Protein AF-D2QKC7-F1 (afdb_monomer)

Solvent-accessible surface area (backbone atoms only — not comparable to full-atom values): 4536 Å² total; per-residue (Å²): 137,72,65,66,64,53,55,53,50,52,56,51,51,51,52,51,53,54,52,49,52,52,53,51,50,53,52,49,36,51,53,40,47,55,52,17,55,52,32,33,53,51,10,54,52,30,46,75,70,72,33,72,67,11,56,57,30,37,52,51,17,52,53,41,46,53,52,35,54,48,54,54,51,53,50,52,53,55,54,55,62,60,61,80,74,116

Secondary structure (DSSP, 8-state):
--SHHHHHHHHHHHHHHHHHHHHHHHHHHHHHHHHHHHHHHHHHHHHHTT-THHHHHHHHHHHHHHHHHHHHHHHHHHHHHHHTT-

Radius of gyration: 20.51 Å; Cα contacts (8 Å, |Δi|>4): 49; chains: 1; bounding box: 39×25×65 Å

Structure (mmCIF, N/CA/C/O backbone):
data_AF-D2QKC7-F1
#
_entry.id   AF-D2QKC7-F1
#
loop_
_atom_site.group_PDB
_atom_site.id
_atom_site.type_symbol
_atom_site.label_atom_id
_atom_site.label_alt_id
_atom_site.label_comp_id
_atom_site.label_asym_id
_atom_site.label_entity_id
_atom_site.label_seq_id
_atom_site.pdbx_PDB_ins_code
_atom_site.Cartn_x
_atom_site.Cartn_y
_atom_site.Cartn_z
_atom_site.occupancy
_atom_site.B_iso_or_equiv
_atom_site.auth_seq_id
_atom_site.auth_comp_id
_atom_site.auth_asym_id
_atom_site.auth_atom_id
_atom_site.pdbx_PDB_model_num
ATOM 1 N N . MET A 1 1 ? 18.914 -18.029 -42.286 1.00 50.28 1 MET A N 1
ATOM 2 C CA . MET A 1 1 ? 17.811 -17.065 -42.052 1.00 50.28 1 MET A CA 1
ATOM 3 C C . MET A 1 1 ? 17.042 -17.250 -40.724 1.00 50.28 1 MET A C 1
ATOM 5 O O . MET A 1 1 ? 16.087 -16.523 -40.507 1.00 50.28 1 MET A O 1
ATOM 9 N N . SER A 1 2 ? 17.429 -18.162 -39.811 1.00 54.34 2 SER A N 1
ATOM 10 C CA . SER A 1 2 ? 16.583 -18.558 -38.656 1.00 54.34 2 SER A CA 1
ATOM 11 C C . SER A 1 2 ? 16.988 -17.991 -37.279 1.00 54.34 2 SER A C 1
ATOM 13 O O . SER A 1 2 ? 16.285 -18.227 -36.297 1.00 54.34 2 SER A O 1
ATOM 15 N N . PHE A 1 3 ? 18.113 -17.278 -37.169 1.00 52.09 3 PHE A N 1
ATOM 16 C CA . PHE A 1 3 ? 18.595 -16.763 -35.875 1.00 52.09 3 PHE A CA 1
ATOM 17 C C . PHE A 1 3 ? 17.972 -15.412 -35.500 1.00 52.09 3 PHE A C 1
ATOM 19 O O . PHE A 1 3 ? 17.655 -15.184 -34.335 1.00 52.09 3 PHE A O 1
ATOM 26 N N . HIS A 1 4 ? 17.687 -14.562 -36.488 1.00 51.41 4 HIS A N 1
ATOM 27 C CA . HIS A 1 4 ? 17.146 -13.224 -36.246 1.00 51.41 4 HIS A CA 1
ATOM 28 C C . HIS A 1 4 ? 15.698 -13.245 -35.728 1.00 51.41 4 HIS A C 1
ATOM 30 O O . HIS A 1 4 ? 15.330 -12.464 -34.857 1.00 51.41 4 HIS A O 1
ATOM 36 N N . THR A 1 5 ? 14.882 -14.203 -36.172 1.00 53.09 5 THR A N 1
ATOM 37 C CA . THR A 1 5 ? 13.500 -14.375 -35.699 1.00 53.09 5 THR A CA 1
ATOM 38 C C . THR A 1 5 ? 13.410 -14.843 -34.245 1.00 53.09 5 THR A C 1
ATOM 40 O O . THR A 1 5 ? 12.445 -14.492 -33.568 1.00 53.09 5 THR A O 1
ATOM 43 N N . ARG A 1 6 ? 14.405 -15.578 -33.720 1.00 51.12 6 ARG A N 1
ATOM 44 C CA . ARG A 1 6 ? 14.434 -15.994 -32.301 1.00 51.12 6 ARG A CA 1
ATOM 45 C C . ARG A 1 6 ? 14.767 -14.842 -31.355 1.00 51.12 6 ARG A C 1
ATOM 47 O O . ARG A 1 6 ? 14.134 -14.733 -30.307 1.00 51.12 6 ARG A O 1
ATOM 54 N N . GLU A 1 7 ? 15.708 -13.974 -31.721 1.00 52.66 7 GLU A N 1
ATOM 55 C CA . GLU A 1 7 ? 16.065 -12.808 -30.898 1.00 52.66 7 GLU A CA 1
ATOM 56 C C . GLU A 1 7 ? 14.932 -11.780 -30.808 1.00 52.66 7 GLU A C 1
ATOM 58 O O . GLU A 1 7 ? 14.669 -11.243 -29.730 1.00 52.66 7 GLU A O 1
ATOM 63 N N . VAL A 1 8 ? 14.218 -11.539 -31.914 1.00 54.50 8 VAL A N 1
ATOM 64 C CA . VAL A 1 8 ? 13.072 -10.616 -31.933 1.00 54.50 8 VAL A CA 1
ATOM 65 C C . VAL A 1 8 ? 11.935 -11.149 -31.055 1.00 54.50 8 VAL A C 1
ATOM 67 O O . VAL A 1 8 ? 11.385 -10.400 -30.248 1.00 54.50 8 VAL A O 1
ATOM 70 N N . ASN A 1 9 ? 11.650 -12.455 -31.117 1.00 55.03 9 ASN A N 1
ATOM 71 C CA . ASN A 1 9 ? 10.626 -13.088 -30.279 1.00 55.03 9 ASN A CA 1
ATOM 72 C C . ASN A 1 9 ? 10.976 -13.007 -28.780 1.00 55.03 9 ASN A C 1
ATOM 74 O O . ASN A 1 9 ? 10.119 -12.692 -27.955 1.00 55.03 9 ASN A O 1
ATOM 78 N N . PHE A 1 10 ? 12.252 -13.199 -28.417 1.00 55.31 10 PHE A N 1
ATOM 79 C CA . PHE A 1 10 ? 12.716 -13.057 -27.032 1.00 55.31 10 PHE A CA 1
ATOM 80 C C . PHE A 1 10 ? 12.619 -11.615 -26.519 1.00 55.31 10 PHE A C 1
ATOM 82 O O . PHE A 1 10 ? 12.108 -11.407 -25.419 1.00 55.31 10 PHE A O 1
ATOM 89 N N . ARG A 1 11 ? 13.039 -10.612 -27.307 1.00 53.47 11 ARG A N 1
ATOM 90 C CA . ARG A 1 11 ? 12.901 -9.189 -26.930 1.00 53.47 11 ARG A CA 1
ATOM 91 C C . ARG A 1 11 ? 11.445 -8.743 -26.810 1.00 53.47 11 ARG A C 1
ATOM 93 O O . ARG A 1 11 ? 11.123 -7.889 -25.987 1.00 53.47 11 ARG A O 1
ATOM 100 N N . GLN A 1 12 ? 10.560 -9.290 -27.636 1.00 56.88 12 GLN A N 1
ATOM 101 C CA . GLN A 1 12 ? 9.140 -8.970 -27.580 1.00 56.88 12 GLN A CA 1
ATOM 102 C C . GLN A 1 12 ? 8.496 -9.609 -26.342 1.00 56.88 12 GLN A C 1
ATOM 104 O O . GLN A 1 12 ? 7.791 -8.927 -25.600 1.00 56.88 12 GLN A O 1
ATOM 109 N N . LYS A 1 13 ? 8.835 -10.868 -26.031 1.00 52.88 13 LYS A N 1
ATOM 110 C CA . LYS A 1 13 ? 8.380 -11.556 -24.815 1.00 52.88 13 LYS A CA 1
ATOM 111 C C . LYS A 1 13 ? 8.872 -10.860 -23.541 1.00 52.88 13 LYS A C 1
ATOM 113 O O . LYS A 1 13 ? 8.093 -10.701 -22.607 1.00 52.88 13 LYS A O 1
ATOM 118 N N . THR A 1 14 ? 10.113 -10.369 -23.503 1.00 55.81 14 THR A N 1
ATOM 119 C CA . THR A 1 14 ? 10.628 -9.619 -22.342 1.00 55.81 14 THR A CA 1
ATOM 120 C C . THR A 1 14 ? 9.964 -8.255 -22.172 1.00 55.81 14 THR A C 1
ATOM 122 O O . THR A 1 14 ? 9.667 -7.887 -21.040 1.00 55.81 14 THR A O 1
ATOM 125 N N . LYS A 1 15 ? 9.640 -7.533 -23.257 1.00 55.19 15 LYS A N 1
ATOM 126 C CA . LYS A 1 15 ? 8.837 -6.296 -23.181 1.00 55.19 15 LYS A CA 1
ATOM 127 C C . LYS A 1 15 ? 7.423 -6.550 -22.654 1.00 55.19 15 LYS A C 1
ATOM 129 O O . LYS A 1 15 ? 6.954 -5.799 -21.803 1.00 55.19 15 LYS A O 1
ATOM 134 N N . TYR A 1 16 ? 6.768 -7.619 -23.108 1.00 56.09 16 TYR A N 1
ATOM 135 C CA . TYR A 1 16 ? 5.441 -8.002 -22.618 1.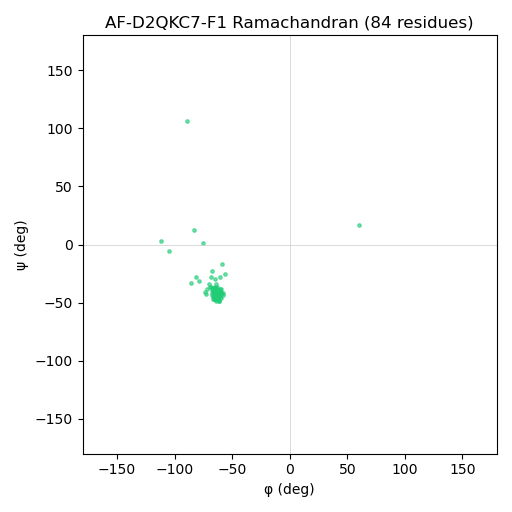00 56.09 16 TYR A CA 1
ATOM 136 C C . TYR A 1 16 ? 5.461 -8.400 -21.139 1.00 56.09 16 TYR A C 1
ATOM 138 O O . TYR A 1 16 ? 4.603 -7.956 -20.388 1.00 56.09 16 TYR A O 1
ATOM 146 N N . VAL A 1 17 ? 6.459 -9.170 -20.693 1.00 59.62 17 VAL A N 1
ATOM 147 C CA . VAL A 1 17 ? 6.614 -9.548 -19.276 1.00 59.62 17 VAL A CA 1
ATOM 148 C C . VAL A 1 17 ? 6.907 -8.326 -18.398 1.00 59.62 17 VAL A C 1
ATOM 150 O O . VAL A 1 17 ? 6.367 -8.221 -17.300 1.00 59.62 17 VAL A O 1
ATOM 153 N N . HIS A 1 18 ? 7.698 -7.366 -18.888 1.00 59.09 18 HIS A N 1
ATOM 154 C CA . HIS A 1 18 ? 7.962 -6.115 -18.169 1.00 59.09 18 HIS A CA 1
ATOM 155 C C . HIS A 1 18 ? 6.705 -5.235 -18.069 1.00 59.09 18 HIS A C 1
ATOM 157 O O . HIS A 1 18 ? 6.433 -4.657 -17.020 1.00 59.09 18 HIS A O 1
ATOM 163 N N . SER A 1 19 ? 5.905 -5.179 -19.140 1.00 64.19 19 SER A N 1
ATOM 164 C CA . SER A 1 19 ? 4.620 -4.476 -19.148 1.00 64.19 19 SER A CA 1
ATOM 165 C C . SER A 1 19 ? 3.601 -5.146 -18.218 1.00 64.19 19 SER A C 1
ATOM 167 O O . SER A 1 19 ? 2.990 -4.461 -17.402 1.00 64.19 19 SER A O 1
ATOM 169 N N . LEU A 1 20 ? 3.484 -6.479 -18.255 1.00 69.81 20 LEU A N 1
AT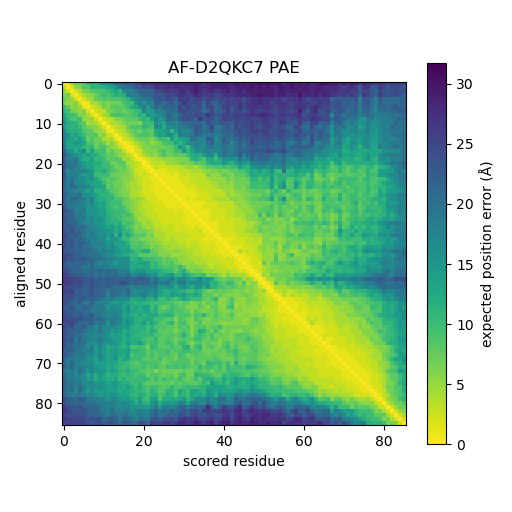OM 170 C CA . LEU A 1 20 ? 2.642 -7.272 -17.348 1.00 69.81 20 LEU A CA 1
ATOM 171 C C . LEU A 1 20 ? 3.021 -7.062 -15.879 1.00 69.81 20 LEU A C 1
ATOM 173 O O . LEU A 1 20 ? 2.137 -6.891 -15.045 1.00 69.81 20 LEU A O 1
ATOM 177 N N . GLY A 1 21 ? 4.320 -7.017 -15.567 1.00 70.50 21 GLY A N 1
ATOM 178 C CA . GLY A 1 21 ? 4.804 -6.713 -14.220 1.00 70.50 21 GLY A CA 1
ATOM 179 C C . GLY A 1 21 ? 4.353 -5.334 -13.729 1.00 70.50 21 GLY A C 1
ATOM 180 O O . GLY A 1 21 ? 3.889 -5.214 -12.599 1.00 70.50 21 GLY A O 1
ATOM 181 N N . GLY A 1 22 ? 4.410 -4.312 -14.589 1.00 69.94 22 GLY A N 1
ATOM 182 C CA . GLY A 1 22 ? 3.912 -2.970 -14.268 1.00 69.94 22 GLY A CA 1
ATOM 183 C C . GLY A 1 22 ? 2.407 -2.944 -13.984 1.00 69.94 22 GLY A C 1
ATOM 184 O O . GLY A 1 22 ? 1.985 -2.420 -12.954 1.00 69.94 22 GLY A O 1
ATOM 185 N N . TRP A 1 23 ? 1.599 -3.577 -14.841 1.00 75.56 23 TRP A N 1
ATOM 186 C CA . TRP A 1 23 ? 0.147 -3.689 -14.638 1.00 75.56 23 TRP A CA 1
ATOM 187 C C . TRP A 1 23 ? -0.211 -4.430 -13.347 1.00 75.56 23 TRP A C 1
ATOM 189 O O . TRP A 1 23 ? -1.105 -3.999 -12.621 1.00 75.56 23 TRP A O 1
ATOM 199 N N . MET A 1 24 ? 0.513 -5.503 -13.021 1.00 77.25 24 MET A N 1
ATOM 200 C CA . MET A 1 24 ? 0.289 -6.267 -11.793 1.00 77.25 24 MET A CA 1
ATOM 201 C C . MET A 1 24 ? 0.550 -5.420 -10.540 1.00 77.25 24 MET A C 1
ATOM 203 O O . MET A 1 24 ? -0.192 -5.526 -9.568 1.00 77.25 24 MET A O 1
ATOM 207 N N . ILE A 1 25 ? 1.553 -4.536 -10.574 1.00 76.81 25 ILE A N 1
ATOM 208 C CA . ILE A 1 25 ? 1.880 -3.633 -9.461 1.00 76.81 25 ILE A CA 1
ATOM 209 C C . ILE A 1 25 ? 0.832 -2.527 -9.317 1.00 76.81 25 ILE A C 1
ATOM 211 O O . ILE A 1 25 ? 0.457 -2.202 -8.195 1.00 76.81 25 ILE A O 1
ATOM 215 N N . ILE A 1 26 ? 0.306 -1.996 -10.425 1.00 77.19 26 ILE A N 1
ATOM 216 C CA . ILE A 1 26 ? -0.790 -1.012 -10.400 1.00 77.19 26 ILE A CA 1
ATOM 217 C C . ILE A 1 26 ? -2.056 -1.632 -9.794 1.00 77.19 26 ILE A C 1
ATOM 219 O O . ILE A 1 26 ? -2.674 -1.033 -8.915 1.00 77.19 26 ILE A O 1
ATOM 223 N N . ILE A 1 27 ? -2.420 -2.848 -10.216 1.00 82.50 27 ILE A N 1
ATOM 224 C CA . ILE A 1 27 ? -3.574 -3.575 -9.664 1.00 82.50 27 ILE A CA 1
ATOM 225 C C . ILE A 1 27 ? -3.359 -3.858 -8.175 1.00 82.50 27 ILE A C 1
ATOM 227 O O . ILE A 1 27 ? -4.250 -3.601 -7.368 1.00 82.50 27 ILE A O 1
ATOM 231 N N . LEU A 1 28 ? -2.169 -4.331 -7.793 1.00 80.75 28 LEU A N 1
ATOM 232 C CA . LEU A 1 28 ? -1.831 -4.605 -6.398 1.00 80.75 28 LEU A CA 1
ATOM 233 C C . LEU A 1 28 ? -1.897 -3.335 -5.537 1.00 80.75 28 LEU A C 1
ATOM 235 O O . LEU A 1 28 ? -2.472 -3.367 -4.452 1.00 80.75 28 LEU A O 1
ATOM 239 N N . ALA A 1 29 ? -1.370 -2.211 -6.029 1.00 73.50 29 ALA A N 1
ATOM 240 C CA . ALA A 1 29 ? -1.450 -0.917 -5.355 1.00 73.50 29 ALA A CA 1
ATOM 241 C C . ALA A 1 29 ? -2.906 -0.448 -5.196 1.00 73.50 29 ALA A C 1
ATOM 243 O O . ALA A 1 29 ? -3.276 0.040 -4.130 1.00 73.50 29 ALA A O 1
ATOM 244 N N . GLY A 1 30 ? -3.748 -0.658 -6.212 1.00 77.75 30 GLY A N 1
ATOM 245 C CA . GLY 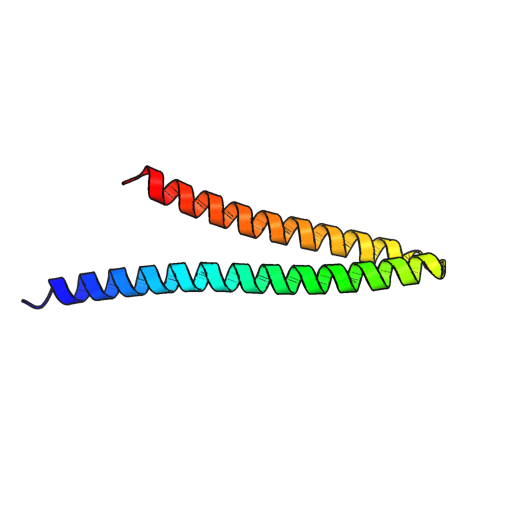A 1 30 ? -5.182 -0.382 -6.137 1.00 77.75 30 GLY A CA 1
ATOM 246 C C . GLY A 1 30 ? -5.885 -1.222 -5.069 1.00 77.75 30 GLY A C 1
ATOM 247 O O . GLY A 1 30 ? -6.597 -0.679 -4.227 1.00 77.75 30 GLY A O 1
ATOM 248 N N . VAL A 1 31 ? -5.643 -2.535 -5.041 1.00 84.88 31 VAL A N 1
ATOM 249 C CA . VAL A 1 31 ? -6.212 -3.434 -4.021 1.00 84.88 31 VAL A CA 1
ATOM 250 C C . VAL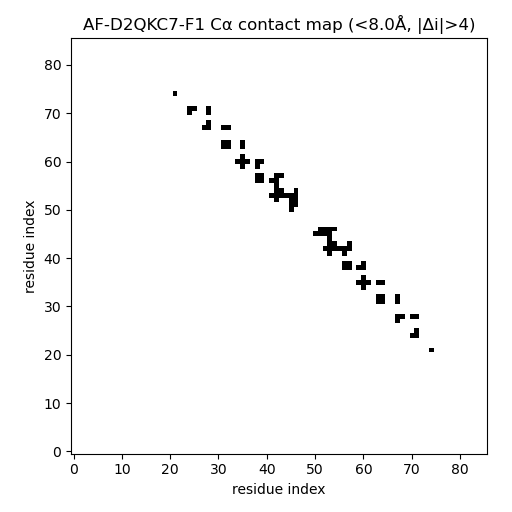 A 1 31 ? -5.760 -3.025 -2.617 1.00 84.88 31 VAL A C 1
ATOM 252 O O . VAL A 1 31 ? -6.590 -2.921 -1.717 1.00 84.88 31 VAL A O 1
ATOM 255 N N . LEU A 1 32 ? -4.470 -2.727 -2.434 1.00 78.31 32 LEU A N 1
ATOM 256 C CA . LEU A 1 32 ? -3.916 -2.245 -1.163 1.00 78.31 32 LEU A CA 1
ATOM 257 C C . LEU A 1 32 ? -4.560 -0.928 -0.713 1.00 78.31 32 LEU A C 1
ATOM 259 O O . LEU A 1 32 ? -4.830 -0.753 0.475 1.00 78.31 32 LEU A O 1
ATOM 263 N N . PHE A 1 33 ? -4.849 -0.022 -1.648 1.00 77.88 33 PHE A N 1
ATOM 264 C CA . PHE A 1 33 ? -5.526 1.239 -1.359 1.00 77.88 33 PHE A CA 1
ATOM 265 C C . PHE A 1 33 ? -6.965 1.024 -0.869 1.00 77.88 33 PHE A C 1
ATOM 267 O O . PHE A 1 33 ? -7.353 1.572 0.163 1.00 77.88 33 PHE A O 1
ATOM 274 N N . PHE A 1 34 ? -7.741 0.174 -1.549 1.00 81.19 34 PHE A N 1
ATOM 275 C CA . PHE A 1 34 ? -9.102 -0.171 -1.121 1.00 81.19 34 PHE A CA 1
ATOM 276 C C . PHE A 1 34 ? -9.124 -0.887 0.236 1.00 81.19 34 PHE A C 1
ATOM 278 O O . PHE A 1 34 ? -9.974 -0.594 1.084 1.00 81.19 34 PHE A O 1
ATOM 285 N N . LEU A 1 35 ? -8.168 -1.789 0.470 1.00 81.25 35 LEU A N 1
ATOM 286 C CA . LEU A 1 35 ? -8.027 -2.494 1.742 1.00 81.25 35 LEU A CA 1
ATOM 287 C C . LEU A 1 35 ? -7.666 -1.526 2.880 1.00 81.25 35 LEU A C 1
ATOM 289 O O . LEU A 1 35 ? -8.241 -1.599 3.965 1.00 81.25 35 LEU A O 1
ATOM 293 N N . SER A 1 36 ? -6.767 -0.575 2.609 1.00 76.19 36 SER A N 1
ATOM 294 C CA . SER A 1 36 ? -6.393 0.486 3.546 1.00 76.19 36 SER A CA 1
ATOM 295 C C . SER A 1 36 ? -7.589 1.368 3.909 1.00 76.19 36 SER A C 1
ATOM 297 O O . SER A 1 36 ? -7.859 1.547 5.094 1.00 76.19 36 SER A O 1
ATOM 299 N N . MET A 1 37 ? -8.360 1.850 2.927 1.00 79.88 37 MET A N 1
ATOM 300 C CA . MET A 1 37 ? -9.549 2.676 3.184 1.00 79.88 37 MET A CA 1
ATOM 301 C C . MET A 1 37 ? -10.606 1.938 4.010 1.00 79.88 37 MET A C 1
ATOM 303 O O . MET A 1 37 ? -11.200 2.521 4.915 1.00 79.88 37 MET A O 1
ATOM 307 N N . SER A 1 38 ? -10.786 0.639 3.759 1.00 82.81 38 SER A N 1
ATOM 308 C CA . SER A 1 38 ? -11.697 -0.205 4.541 1.00 82.81 38 SER A CA 1
ATOM 309 C C . SER A 1 38 ? -11.219 -0.365 5.991 1.00 82.81 38 SER A C 1
ATOM 311 O O . SER A 1 38 ? -12.007 -0.223 6.924 1.00 82.81 38 SER A O 1
ATOM 313 N N . SER A 1 39 ? -9.917 -0.591 6.193 1.00 78.19 39 SER A N 1
ATOM 314 C CA . SER A 1 39 ? -9.302 -0.675 7.525 1.00 78.19 39 SER A CA 1
ATOM 315 C C . SER A 1 39 ? -9.403 0.651 8.284 1.00 78.19 39 SER A C 1
ATOM 317 O O . SER A 1 39 ? -9.754 0.665 9.458 1.00 78.19 39 SER A O 1
ATOM 319 N N . VAL A 1 40 ? -9.158 1.781 7.615 1.00 78.31 40 VAL A N 1
ATOM 320 C CA . VAL A 1 40 ? -9.272 3.122 8.208 1.00 78.31 40 VAL A CA 1
ATOM 321 C C . VAL A 1 40 ? -10.714 3.423 8.618 1.00 78.31 40 VAL A C 1
ATOM 323 O O . VAL A 1 40 ? -10.932 3.918 9.720 1.00 78.31 40 VAL A O 1
ATOM 326 N N . ALA A 1 41 ? -11.698 3.078 7.784 1.00 80.06 41 ALA A N 1
ATOM 327 C CA . ALA A 1 41 ? -13.115 3.263 8.094 1.00 80.06 41 ALA A CA 1
ATOM 328 C C . ALA A 1 41 ? -13.558 2.445 9.322 1.00 80.06 41 ALA A C 1
ATOM 330 O O . ALA A 1 41 ? -14.228 2.975 10.214 1.00 80.06 41 ALA A O 1
ATOM 331 N N . LEU A 1 42 ? -13.146 1.174 9.402 1.00 80.62 42 LEU A N 1
ATOM 332 C CA . LEU A 1 42 ? -13.394 0.323 10.572 1.00 80.62 42 LEU A CA 1
ATOM 333 C C . LEU A 1 42 ? -12.682 0.859 11.817 1.00 80.62 42 LEU A C 1
ATOM 335 O O . LEU A 1 42 ? -13.295 0.960 12.876 1.00 80.62 42 LEU A O 1
ATOM 339 N N . GLY A 1 43 ? -11.422 1.278 11.682 1.00 78.00 43 GLY A N 1
ATOM 340 C CA . GLY A 1 43 ? -10.647 1.850 12.779 1.00 78.00 43 GLY A CA 1
ATOM 341 C C . GLY A 1 43 ? -11.258 3.133 13.340 1.00 78.00 43 GLY A C 1
ATOM 342 O O . GLY A 1 43 ? -11.347 3.293 14.556 1.00 78.00 43 GLY A O 1
ATOM 343 N N . LEU A 1 44 ? -11.750 4.014 12.466 1.00 80.25 44 LEU A N 1
ATOM 344 C CA . LEU A 1 44 ? -12.430 5.247 12.857 1.00 80.25 44 LEU A CA 1
ATOM 345 C C . LEU A 1 44 ? -13.748 4.956 13.589 1.00 80.25 44 LEU A C 1
ATOM 347 O O . LEU A 1 44 ? -14.059 5.601 14.587 1.00 80.25 44 LEU A O 1
ATOM 351 N N . THR A 1 45 ? -14.491 3.950 13.121 1.00 81.69 45 THR A N 1
ATOM 352 C CA . THR A 1 45 ? -15.751 3.519 13.738 1.00 81.69 45 THR A CA 1
ATOM 353 C C . THR A 1 45 ? -15.506 2.897 15.117 1.00 81.69 45 THR A C 1
ATOM 355 O O . THR A 1 45 ? -16.184 3.260 16.072 1.00 81.69 45 THR A O 1
ATOM 358 N N . SER A 1 46 ? -14.486 2.046 15.270 1.00 76.25 46 SER A N 1
ATOM 359 C CA . SER A 1 46 ? -14.075 1.503 16.575 1.00 76.25 46 SER A CA 1
ATOM 360 C C . SER A 1 46 ? -13.617 2.591 17.551 1.00 76.25 46 SER A C 1
ATOM 362 O O . SER A 1 46 ? -14.001 2.557 18.716 1.00 76.25 46 SER A O 1
ATOM 364 N N . LEU A 1 47 ? -12.867 3.597 17.087 1.00 74.88 47 LEU A N 1
ATOM 365 C CA . LEU A 1 47 ? -12.463 4.741 17.916 1.00 74.88 47 LEU A CA 1
ATOM 366 C C . LEU A 1 47 ? -13.662 5.561 18.412 1.00 74.88 47 LEU A C 1
ATOM 368 O O . LEU A 1 47 ? -13.678 5.987 19.566 1.00 74.88 47 LEU A O 1
ATOM 372 N N . LEU A 1 48 ? -14.681 5.743 17.567 1.00 78.31 48 LEU A N 1
ATOM 373 C CA . LEU A 1 48 ? -15.946 6.380 17.949 1.00 78.31 48 LEU A CA 1
ATOM 374 C C . LEU A 1 48 ? -16.721 5.555 18.990 1.00 78.31 48 LEU A C 1
ATOM 376 O O . LEU A 1 48 ? -17.409 6.128 19.831 1.00 78.31 48 LEU A O 1
ATOM 380 N N . SER A 1 49 ? -16.568 4.229 18.980 1.00 79.44 49 SER A N 1
ATOM 381 C CA . SER A 1 49 ? -17.127 3.312 19.982 1.00 79.44 49 SER A CA 1
ATOM 382 C C . SER A 1 49 ? -16.275 3.171 21.257 1.00 79.44 49 SER A C 1
ATOM 384 O O . SER A 1 49 ? -16.538 2.275 22.051 1.00 79.44 49 SER A O 1
ATOM 386 N N . GLN A 1 50 ? -15.280 4.046 21.475 1.00 75.56 50 GLN A N 1
ATOM 387 C CA . GLN A 1 50 ? -14.291 3.977 22.572 1.00 75.56 50 GLN A CA 1
ATOM 388 C C . GLN A 1 50 ? -13.421 2.709 22.580 1.00 75.56 50 GLN A C 1
ATOM 390 O O . GLN A 1 50 ? -12.747 2.405 23.565 1.00 75.56 50 GLN A O 1
ATOM 395 N N . ASP A 1 51 ? -13.374 1.991 21.462 1.00 76.06 51 ASP A N 1
ATOM 396 C CA . ASP A 1 51 ? -12.578 0.786 21.305 1.00 76.06 51 ASP A CA 1
ATOM 397 C C . ASP A 1 51 ? -11.174 1.170 20.810 1.00 76.06 51 ASP A C 1
ATOM 399 O O . ASP A 1 51 ? -10.961 1.532 19.646 1.00 76.06 51 ASP A O 1
ATOM 403 N N . LEU A 1 52 ? -10.183 1.097 21.706 1.00 75.06 52 LEU A N 1
ATOM 404 C CA . LEU A 1 52 ? -8.772 1.419 21.421 1.00 75.06 52 LEU A CA 1
ATOM 405 C C . LEU A 1 52 ? -8.177 0.556 20.294 1.00 75.06 52 LEU A C 1
ATOM 407 O O . LEU A 1 52 ? -7.172 0.930 19.684 1.00 75.06 52 LEU A O 1
ATOM 411 N N . ASN A 1 53 ? -8.830 -0.561 19.962 1.00 76.06 53 ASN A N 1
ATOM 412 C CA . ASN A 1 53 ? -8.516 -1.385 18.798 1.00 76.06 53 ASN A CA 1
ATOM 413 C C . ASN A 1 53 ? -8.564 -0.602 17.476 1.00 76.06 53 ASN A C 1
ATOM 415 O O . ASN A 1 53 ? -7.835 -0.938 16.543 1.00 76.06 53 ASN A O 1
ATOM 419 N N . GLY A 1 54 ? -9.334 0.490 17.402 1.00 72.25 54 GLY A N 1
ATOM 420 C CA . GLY A 1 54 ? -9.401 1.343 16.216 1.00 72.25 54 GLY A CA 1
ATOM 421 C C . GLY A 1 54 ? -8.064 1.983 15.817 1.00 72.25 54 GLY A C 1
ATOM 422 O O . GLY A 1 54 ? -7.803 2.185 14.630 1.00 72.25 54 GLY A O 1
ATOM 423 N N . ILE A 1 55 ? -7.166 2.219 16.783 1.00 79.00 55 ILE A N 1
ATOM 424 C CA . ILE A 1 55 ? -5.824 2.771 16.533 1.00 79.00 55 ILE A CA 1
ATOM 425 C C . ILE A 1 55 ? -4.969 1.780 15.736 1.00 79.00 55 ILE A C 1
ATOM 427 O O . ILE A 1 55 ? -4.266 2.182 14.811 1.00 79.00 55 ILE A O 1
ATOM 431 N N . TRP A 1 56 ? -5.064 0.482 16.036 1.00 78.12 56 TRP A N 1
ATOM 432 C CA . TRP A 1 56 ? -4.332 -0.563 15.314 1.00 78.12 56 TRP A CA 1
ATOM 433 C C . TRP A 1 56 ? -4.777 -0.668 13.854 1.00 78.12 56 TRP A C 1
ATOM 435 O O . TRP A 1 56 ? -3.940 -0.795 1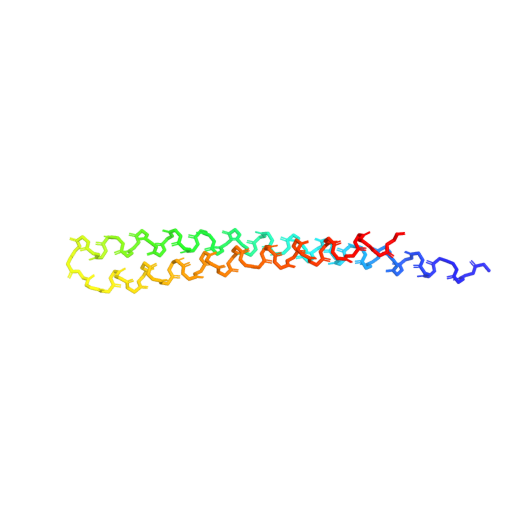2.959 1.00 78.12 56 TRP A O 1
ATOM 445 N N . PHE A 1 57 ? -6.081 -0.537 13.600 1.00 76.81 57 PHE A N 1
ATOM 446 C CA . PHE A 1 57 ? -6.643 -0.519 12.248 1.00 76.81 57 PHE A CA 1
ATOM 447 C C . PHE A 1 57 ? -6.220 0.718 11.441 1.00 76.81 57 PHE A C 1
ATOM 449 O O . PHE A 1 57 ? -5.931 0.596 10.245 1.00 76.81 57 PHE A O 1
ATOM 456 N N . LEU A 1 58 ? -6.125 1.889 12.083 1.00 77.69 58 LEU A N 1
ATOM 457 C CA . LEU A 1 58 ? -5.588 3.104 11.460 1.00 77.69 58 LEU A CA 1
ATOM 458 C C . LEU A 1 58 ? -4.093 2.968 11.148 1.00 77.69 58 LEU A C 1
ATOM 460 O O . LEU A 1 58 ? -3.671 3.263 10.029 1.00 77.69 58 LEU A O 1
ATOM 464 N N . LEU A 1 59 ? -3.298 2.475 12.103 1.00 82.56 59 LEU A N 1
ATOM 465 C CA . LEU A 1 59 ? -1.856 2.291 11.933 1.00 82.56 59 LEU A CA 1
ATOM 466 C C . LEU A 1 59 ? -1.551 1.300 10.795 1.00 82.56 59 LEU A C 1
ATOM 468 O O . LEU A 1 59 ? -0.710 1.572 9.937 1.00 82.56 59 LEU A O 1
ATOM 472 N N . GLY A 1 60 ? -2.285 0.182 10.749 1.00 79.44 60 GLY A N 1
ATOM 473 C CA . GLY A 1 60 ? -2.193 -0.806 9.673 1.00 79.44 60 GLY A CA 1
ATOM 474 C C . GLY A 1 60 ? -2.574 -0.229 8.307 1.00 79.44 60 GLY A C 1
ATOM 475 O O . GLY A 1 60 ? -1.873 -0.461 7.321 1.00 79.44 60 GLY A O 1
ATOM 476 N N . GLY A 1 61 ? -3.626 0.593 8.249 1.00 76.81 61 GLY A N 1
ATOM 477 C CA . GLY A 1 61 ? -4.042 1.280 7.025 1.00 76.81 61 GLY A CA 1
ATOM 478 C C . GLY A 1 61 ? -2.969 2.220 6.463 1.00 76.81 61 GLY A C 1
ATOM 479 O O . GLY A 1 61 ? -2.707 2.197 5.257 1.00 76.81 61 GLY A O 1
ATOM 480 N N . VAL A 1 62 ? -2.307 3.001 7.323 1.00 78.94 62 VAL A N 1
ATOM 481 C CA . VAL A 1 62 ? -1.231 3.929 6.927 1.00 78.94 62 VAL A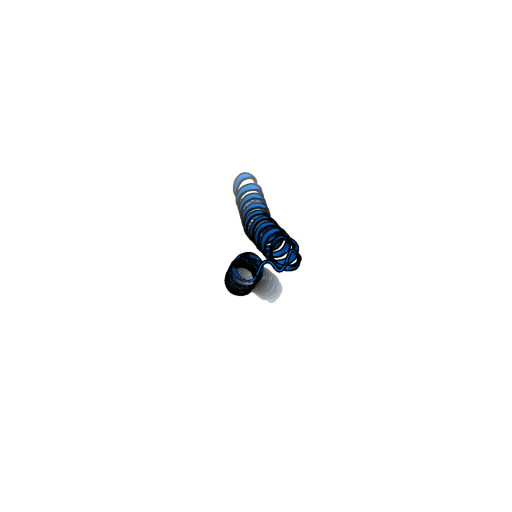 CA 1
ATOM 482 C C . VAL A 1 62 ? 0.016 3.178 6.445 1.00 78.94 62 VAL A C 1
ATOM 484 O O . VAL A 1 62 ? 0.599 3.542 5.423 1.00 78.94 62 VAL A O 1
ATOM 487 N N . LEU A 1 63 ? 0.399 2.089 7.117 1.00 82.19 63 LEU A N 1
ATOM 488 C CA . LEU A 1 63 ? 1.513 1.228 6.691 1.00 82.19 63 LEU A CA 1
ATOM 489 C C . LEU A 1 63 ? 1.274 0.616 5.300 1.00 82.19 63 LEU A C 1
ATOM 491 O O . LEU A 1 63 ? 2.177 0.595 4.458 1.00 82.19 63 LEU A O 1
ATOM 495 N N . LEU A 1 64 ? 0.047 0.166 5.026 1.00 78.56 64 LEU A N 1
ATOM 496 C CA . LEU A 1 64 ? -0.329 -0.366 3.713 1.00 78.56 64 LEU A CA 1
ATOM 497 C C . LEU A 1 64 ? -0.258 0.703 2.610 1.00 78.56 64 LEU A C 1
ATOM 499 O O . LEU A 1 64 ? 0.208 0.412 1.511 1.00 78.56 64 LEU A O 1
ATOM 503 N N . GLN A 1 65 ? -0.624 1.956 2.900 1.00 77.44 65 GLN A N 1
ATOM 504 C CA . GLN A 1 65 ? -0.430 3.055 1.943 1.00 77.44 65 GLN A CA 1
ATOM 505 C C . GLN A 1 65 ? 1.050 3.340 1.685 1.00 77.44 65 GLN A C 1
ATOM 507 O O . GLN A 1 65 ? 1.453 3.470 0.529 1.00 77.44 65 GLN A O 1
ATOM 512 N N . GLY A 1 66 ? 1.872 3.386 2.736 1.00 79.88 66 GLY A N 1
ATOM 513 C CA . GLY A 1 66 ? 3.311 3.613 2.600 1.00 79.88 66 GLY A CA 1
ATOM 514 C C . GLY A 1 66 ? 3.983 2.558 1.717 1.00 79.88 66 GLY A C 1
ATOM 515 O O . GLY A 1 66 ? 4.760 2.897 0.825 1.00 79.88 66 GLY A O 1
ATOM 516 N N . THR A 1 67 ? 3.634 1.281 1.900 1.00 79.19 67 THR A N 1
ATOM 517 C CA . THR A 1 67 ? 4.164 0.184 1.068 1.00 79.19 67 THR A CA 1
ATOM 518 C C . THR A 1 67 ? 3.667 0.234 -0.379 1.00 79.19 67 THR A C 1
ATOM 520 O O . THR A 1 67 ? 4.448 -0.044 -1.293 1.00 79.19 67 THR A O 1
ATOM 523 N N . ALA A 1 68 ? 2.416 0.640 -0.621 1.00 74.81 68 ALA A N 1
ATOM 524 C CA . ALA A 1 68 ? 1.887 0.831 -1.971 1.00 74.81 68 ALA A CA 1
ATOM 525 C C . ALA A 1 68 ? 2.626 1.954 -2.723 1.00 74.81 68 ALA A C 1
ATOM 527 O O . ALA A 1 68 ? 3.106 1.736 -3.837 1.00 74.81 68 ALA A O 1
ATOM 528 N N . VAL A 1 69 ? 2.802 3.122 -2.091 1.00 80.62 69 VAL A N 1
ATOM 529 C CA . VAL A 1 69 ? 3.544 4.257 -2.672 1.00 80.62 69 VAL A CA 1
ATOM 530 C C . VAL A 1 69 ? 5.005 3.885 -2.916 1.00 80.62 69 VAL A C 1
ATOM 532 O O . VAL A 1 69 ? 5.539 4.139 -3.996 1.00 80.62 69 VAL A O 1
ATOM 535 N N . TRP A 1 70 ? 5.643 3.214 -1.954 1.00 81.38 70 TRP A N 1
ATOM 536 C CA . TRP A 1 70 ? 7.018 2.740 -2.099 1.00 81.38 70 TRP A CA 1
ATOM 537 C C . TRP A 1 70 ? 7.179 1.772 -3.276 1.00 81.38 70 TRP A C 1
ATOM 539 O O . TRP A 1 70 ? 8.134 1.879 -4.042 1.00 81.38 70 TRP A O 1
ATOM 549 N N . SER A 1 71 ? 6.232 0.850 -3.457 1.00 76.94 71 SER A N 1
ATOM 550 C CA . SER A 1 71 ? 6.262 -0.125 -4.552 1.00 76.94 71 SER A CA 1
ATOM 551 C C . SER A 1 71 ? 6.191 0.558 -5.917 1.00 76.94 71 SER A C 1
ATOM 553 O O . SER A 1 71 ? 6.974 0.227 -6.807 1.00 76.94 71 SER A O 1
ATOM 555 N N . VAL A 1 72 ? 5.314 1.555 -6.069 1.00 75.56 72 VAL A N 1
ATOM 556 C CA . VAL A 1 72 ? 5.216 2.359 -7.297 1.00 75.56 72 VAL A CA 1
ATOM 557 C C . VAL A 1 72 ? 6.503 3.151 -7.531 1.00 75.56 72 VAL A C 1
ATOM 559 O O . VAL A 1 72 ? 7.063 3.103 -8.626 1.00 75.56 72 VAL A O 1
ATOM 562 N N . TRP A 1 73 ? 7.039 3.796 -6.493 1.00 79.94 73 TRP A N 1
ATOM 563 C CA . TRP A 1 73 ? 8.265 4.587 -6.603 1.00 79.94 73 TRP A CA 1
ATOM 564 C C . TRP A 1 73 ? 9.492 3.743 -6.980 1.00 79.94 73 TRP A C 1
ATOM 566 O O . TRP A 1 73 ? 10.320 4.157 -7.794 1.00 79.94 73 TRP A O 1
ATOM 576 N N . VAL A 1 74 ? 9.604 2.521 -6.447 1.00 81.38 74 VAL A N 1
ATOM 577 C CA . VAL A 1 74 ? 10.669 1.573 -6.816 1.00 81.38 74 VAL A CA 1
ATOM 578 C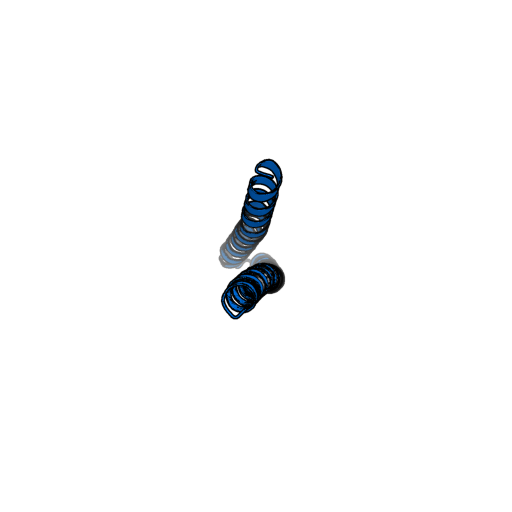 C . VAL A 1 74 ? 10.565 1.166 -8.286 1.00 81.38 74 VAL A C 1
ATOM 580 O O . VAL A 1 74 ? 11.593 1.067 -8.963 1.00 81.38 74 VAL A O 1
ATOM 583 N N . VAL A 1 75 ? 9.351 0.939 -8.793 1.00 74.31 75 VAL A N 1
ATOM 584 C CA . VAL A 1 75 ? 9.125 0.630 -10.214 1.00 74.31 75 VAL A CA 1
ATOM 585 C C . VAL A 1 75 ? 9.516 1.810 -11.093 1.00 74.31 75 VAL A C 1
ATOM 587 O O . VAL A 1 75 ? 10.262 1.625 -12.054 1.00 74.31 75 VAL A O 1
ATOM 590 N N . GLU A 1 76 ? 9.090 3.019 -10.734 1.00 73.94 76 GLU A N 1
ATOM 591 C CA . GLU A 1 76 ? 9.412 4.248 -11.461 1.00 73.94 76 GLU A CA 1
ATOM 592 C C . GLU A 1 76 ? 10.931 4.486 -11.512 1.00 73.94 76 GLU A C 1
ATOM 594 O O . GLU A 1 76 ? 11.507 4.676 -12.588 1.00 73.94 76 GLU A O 1
ATOM 599 N N . LYS A 1 77 ? 11.635 4.341 -10.379 1.00 77.19 77 LYS A N 1
ATOM 600 C CA . LYS A 1 77 ? 13.105 4.430 -10.342 1.00 77.19 77 LYS A CA 1
ATOM 601 C C . LYS A 1 77 ? 13.792 3.391 -11.227 1.00 77.19 77 LYS A C 1
ATOM 603 O O . LYS A 1 77 ? 14.795 3.705 -11.880 1.00 77.19 77 LYS A O 1
ATOM 608 N N . ARG A 1 78 ? 13.294 2.149 -11.241 1.00 69.00 78 ARG A N 1
ATOM 609 C CA . ARG A 1 78 ? 13.838 1.084 -12.102 1.00 69.00 78 ARG A CA 1
ATOM 610 C C . ARG A 1 78 ? 13.610 1.388 -13.583 1.00 69.00 78 ARG A C 1
ATOM 612 O O . ARG A 1 78 ? 14.514 1.140 -14.378 1.00 69.00 78 ARG A O 1
ATOM 619 N N . ALA A 1 79 ? 12.468 1.973 -13.940 1.00 64.75 79 ALA A N 1
ATOM 620 C CA . ALA A 1 79 ? 12.175 2.398 -15.306 1.00 64.75 79 ALA A CA 1
ATOM 621 C C . ALA A 1 79 ? 13.119 3.524 -15.777 1.00 64.75 79 ALA A C 1
ATOM 623 O O . ALA A 1 79 ? 13.731 3.402 -16.840 1.00 64.75 79 ALA A O 1
ATOM 624 N N . HIS A 1 80 ? 13.338 4.565 -14.963 1.00 61.12 80 HIS A N 1
ATOM 625 C CA . HIS A 1 80 ? 14.248 5.670 -15.309 1.00 61.12 80 HIS A CA 1
ATOM 626 C C . HIS A 1 80 ? 15.718 5.244 -15.427 1.00 61.12 80 HIS A C 1
ATOM 628 O O . HIS A 1 80 ? 16.433 5.703 -16.319 1.00 61.12 80 HIS A O 1
ATOM 634 N N . SER A 1 81 ? 16.171 4.317 -14.579 1.00 56.28 81 SER A N 1
ATOM 635 C CA . SER A 1 81 ? 17.549 3.802 -14.630 1.00 56.28 81 SER A CA 1
ATOM 636 C C . SER A 1 81 ? 17.833 2.975 -15.892 1.00 56.28 81 SER A C 1
ATOM 638 O O . SER A 1 81 ? 18.985 2.835 -16.295 1.00 56.28 81 SER A O 1
ATOM 640 N N . CYS A 1 82 ? 16.792 2.427 -16.528 1.00 51.16 82 CYS A N 1
ATOM 641 C CA . CYS A 1 82 ? 16.910 1.693 -17.785 1.00 51.16 82 CYS A CA 1
ATOM 642 C C . CYS A 1 82 ? 16.969 2.634 -19.004 1.00 51.16 82 CYS A C 1
ATOM 644 O O . CYS A 1 82 ? 17.603 2.297 -19.999 1.00 51.16 82 CYS A O 1
ATOM 646 N N . HIS A 1 83 ? 16.369 3.827 -18.908 1.00 46.34 83 HIS A N 1
ATOM 647 C CA . HIS A 1 83 ? 16.366 4.833 -19.977 1.00 46.34 83 HIS A CA 1
ATOM 648 C C . HIS A 1 83 ? 17.683 5.623 -20.067 1.00 46.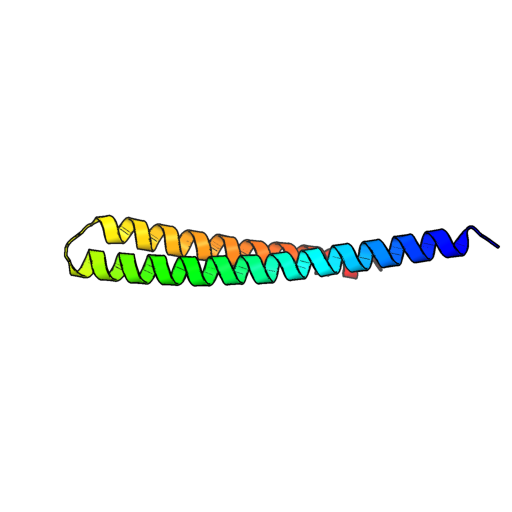34 83 HIS A C 1
ATOM 650 O O . HIS A 1 83 ? 18.116 5.964 -21.155 1.00 46.34 83 HIS A O 1
ATOM 656 N N . SER A 1 84 ? 18.374 5.846 -18.944 1.00 44.53 84 SER A N 1
ATOM 657 C CA . SER A 1 84 ? 19.648 6.596 -18.903 1.00 44.53 84 SER A CA 1
ATOM 658 C C . SER A 1 84 ? 20.873 5.809 -19.425 1.00 44.53 84 SER A C 1
ATOM 660 O O . SER A 1 84 ? 22.002 6.287 -19.379 1.00 44.53 84 SER A O 1
ATOM 662 N N . ARG A 1 85 ? 20.680 4.564 -19.883 1.00 47.44 85 ARG A N 1
ATOM 663 C CA . ARG A 1 85 ? 21.750 3.681 -20.388 1.00 47.44 85 ARG A CA 1
ATOM 664 C C . ARG A 1 85 ? 21.674 3.401 -21.896 1.00 47.44 85 ARG A C 1
ATOM 666 O O . ARG A 1 85 ? 22.481 2.604 -22.370 1.00 47.44 85 ARG A O 1
ATOM 673 N N . SER A 1 86 ? 20.726 4.006 -22.620 1.00 41.19 86 SER A N 1
ATOM 674 C CA . SER A 1 86 ? 20.685 4.006 -24.095 1.00 41.19 86 SER A CA 1
ATOM 675 C C . SER A 1 86 ? 21.106 5.357 -24.637 1.00 41.19 86 SER A C 1
ATOM 677 O O . SER A 1 86 ? 21.819 5.365 -25.657 1.00 41.19 86 SER A O 1
#

Nearest PDB structures (foldseek):
  6h2f-assembly1_J  TM=7.556E-01  e=1.205E+00  Aeromonas hydrophila subsp. hydrophila AL09-71
  6grj-assembly1_I  TM=4.978E-0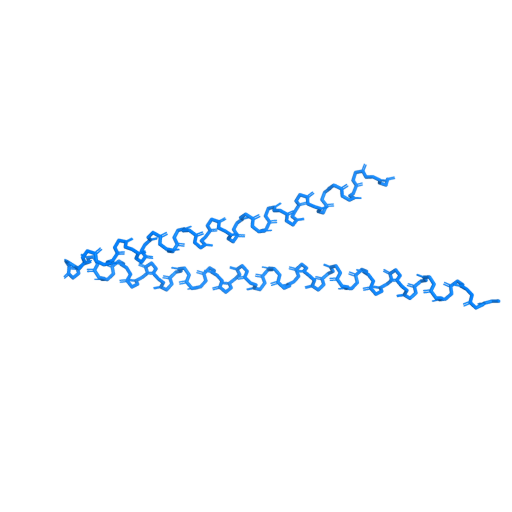1  e=1.371E+00  Aeromonas hydrophila
  7a0g-assembly1_III  TM=4.978E-01  e=3.595E+00  Serratia marcescens

pLDDT: mean 70.26, std 11.77, range [41.19, 84.88]

Sequence (86 aa):
MSFHTREVNFRQKTKYVHSLGGWMIIILAGVLFFLSMSSVALGLTSLLSQDLNGIWFLLGGVLLQGTAVWSVWVVEKRAHSCHSRS

Organism: Spirosoma linguale (strain ATCC 33905 / DSM 74 / LMG 10896 / Claus 1) (NCBI:txid504472)

Mean predicted aligned error: 12.33 Å

Foldseek 3Di:
DPPVVVVVVVVVVVVVVLVVVLVVLVVVLVVLLVQLVVLQVVLVVCVVVVNPVSVVSNVSSVVSNVVSVVSNVVSVVVVVVVVVVD